Protein AF-A0A7X9HTD4-F1 (afdb_monomer_lite)

Foldseek 3Di:
DPPPDPLLRLLCCLQAHCQLHPPVPDPADHDDLVRQLLQQVLCCVFPNNTSSSPVVDDLVCCCVSRVDDPVRSVRSVVSNVSSVSNVVRQVVCVVVVHHDDDPVDPPPDPVLCVPCPSSRD

Sequence (121 aa):
MNNNLPKDSLAMILICSNLGMDINNASVKPFTVKQWSTLSSKLLNSEMKRPAAFFETGEQEWKKQLLLSDDEVIRLKTLLSRAGQVGIELEYLNSTGIYVTTRAEKNYPKRLKEILKKKSP

Secondary structure (DSSP, 8-state):
------HHHHHHHHHH--TT--TTT-SSPPPPHHHHHHHHHHHHTSTT-SGGGGGTS-HHHHHHHHT--HHHHHHHHHHHTTHHHHHHHHHHHHHTT-----TTSTTS-HHHHHHHGGG--

Structure (mmCIF, N/CA/C/O backbone):
data_AF-A0A7X9HTD4-F1
#
_entry.id   AF-A0A7X9HTD4-F1
#
loop_
_atom_site.group_PDB
_atom_site.id
_atom_site.type_symbol
_atom_site.label_atom_id
_atom_site.label_alt_id
_atom_site.label_comp_id
_atom_site.label_asym_id
_atom_site.label_entity_id
_atom_site.label_seq_id
_atom_site.pdbx_PDB_ins_code
_atom_site.Cartn_x
_atom_site.Cartn_y
_atom_site.Cartn_z
_atom_site.occupancy
_atom_site.B_iso_or_equiv
_atom_site.auth_seq_id
_atom_site.auth_comp_id
_atom_site.auth_asym_id
_atom_site.auth_atom_id
_atom_site.pdbx_PDB_model_num
ATOM 1 N N . MET A 1 1 ? 1.416 -2.654 -24.860 1.00 33.59 1 MET A N 1
ATOM 2 C CA . MET A 1 1 ? 0.905 -3.622 -23.865 1.00 33.59 1 MET A CA 1
ATOM 3 C C . MET A 1 1 ? 0.127 -2.822 -22.836 1.00 33.59 1 MET A C 1
ATOM 5 O O . MET A 1 1 ? 0.736 -2.011 -22.157 1.00 33.59 1 MET A O 1
ATOM 9 N N . ASN A 1 2 ? -1.198 -2.973 -22.768 1.00 33.44 2 ASN A N 1
ATOM 10 C CA . ASN A 1 2 ? -2.016 -2.296 -21.756 1.00 33.44 2 ASN A CA 1
ATOM 11 C C . ASN A 1 2 ? -1.814 -3.003 -20.409 1.00 33.44 2 ASN A C 1
ATOM 13 O O . ASN A 1 2 ? -2.582 -3.893 -20.046 1.00 33.44 2 ASN A O 1
ATOM 17 N N . ASN A 1 3 ? -0.745 -2.650 -19.697 1.00 49.44 3 ASN A N 1
ATOM 18 C CA . ASN A 1 3 ? -0.472 -3.166 -18.360 1.00 49.44 3 ASN A CA 1
ATOM 19 C C . ASN A 1 3 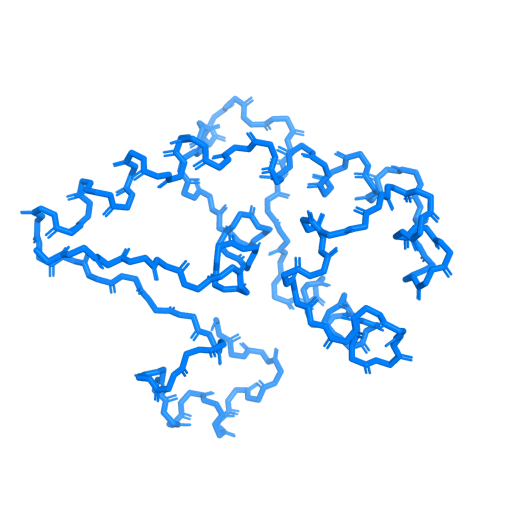? -1.357 -2.430 -17.355 1.00 49.44 3 ASN A C 1
ATOM 21 O O . ASN A 1 3 ? -0.948 -1.451 -16.737 1.00 49.44 3 ASN A O 1
ATOM 25 N N . ASN A 1 4 ? -2.593 -2.900 -17.199 1.00 62.44 4 ASN A N 1
ATOM 26 C CA . ASN A 1 4 ? -3.439 -2.454 -16.103 1.00 62.44 4 ASN A CA 1
ATOM 27 C C . ASN A 1 4 ? -2.845 -2.996 -14.792 1.00 62.44 4 ASN A C 1
ATOM 29 O O . ASN A 1 4 ? -3.011 -4.175 -14.470 1.00 62.44 4 ASN A O 1
ATOM 33 N N . LEU A 1 5 ? -2.091 -2.158 -14.078 1.00 79.12 5 LEU A N 1
ATOM 34 C CA . LEU A 1 5 ? -1.532 -2.490 -12.772 1.00 79.12 5 LEU A CA 1
ATOM 35 C C . LEU A 1 5 ? -2.675 -2.929 -11.834 1.00 79.12 5 LEU A C 1
ATOM 37 O O . LEU A 1 5 ? -3.657 -2.193 -11.694 1.00 79.12 5 LEU A O 1
ATOM 41 N N . PRO A 1 6 ? -2.585 -4.096 -11.165 1.00 91.31 6 PRO A N 1
ATOM 42 C CA . PRO A 1 6 ? -3.621 -4.521 -10.233 1.00 91.31 6 PRO A CA 1
ATOM 43 C C . PRO A 1 6 ? -3.864 -3.463 -9.151 1.00 91.31 6 PRO A C 1
ATOM 45 O O . PRO A 1 6 ? -2.914 -2.897 -8.609 1.00 91.31 6 PRO A O 1
ATOM 48 N N . LYS A 1 7 ? -5.131 -3.226 -8.784 1.00 94.62 7 LYS A N 1
ATOM 49 C CA . LYS A 1 7 ? -5.489 -2.223 -7.761 1.00 94.62 7 LYS A CA 1
ATOM 50 C C . LYS A 1 7 ? -4.761 -2.447 -6.431 1.00 94.62 7 LYS A C 1
ATOM 52 O O . LYS A 1 7 ? -4.386 -1.482 -5.774 1.00 94.62 7 LYS A O 1
ATOM 57 N N . ASP A 1 8 ? -4.520 -3.704 -6.056 1.00 96.12 8 ASP A N 1
ATOM 58 C CA . ASP A 1 8 ? -3.748 -4.038 -4.856 1.00 96.12 8 ASP A CA 1
ATOM 59 C C . ASP A 1 8 ? -2.296 -3.546 -4.963 1.00 96.12 8 ASP A C 1
ATOM 61 O O . ASP A 1 8 ? -1.793 -2.922 -4.030 1.00 96.12 8 ASP A O 1
ATOM 65 N N . SER A 1 9 ? -1.647 -3.745 -6.117 1.00 95.88 9 SER A N 1
ATOM 66 C CA . SER A 1 9 ? -0.304 -3.217 -6.381 1.00 95.88 9 SER A CA 1
ATOM 67 C C . SER A 1 9 ? -0.283 -1.692 -6.361 1.00 95.88 9 SER A C 1
ATOM 69 O O . SER A 1 9 ? 0.607 -1.109 -5.746 1.00 95.88 9 SER A O 1
ATOM 71 N N . LEU A 1 10 ? -1.273 -1.035 -6.976 1.00 96.25 10 LEU A N 1
ATOM 72 C CA . LEU A 1 10 ? -1.359 0.427 -6.986 1.00 96.25 10 LEU A CA 1
ATOM 73 C C . LEU A 1 10 ? -1.470 0.995 -5.564 1.00 96.25 10 LEU A C 1
ATOM 75 O O . LEU A 1 10 ? -0.715 1.898 -5.206 1.00 96.25 10 LEU A O 1
ATOM 79 N N . ALA A 1 11 ? -2.357 0.433 -4.737 1.00 97.06 11 ALA A N 1
ATOM 80 C CA . ALA A 1 11 ? -2.490 0.828 -3.335 1.00 97.06 11 ALA A CA 1
ATOM 81 C C . ALA A 1 11 ? -1.167 0.647 -2.578 1.00 97.06 11 ALA A C 1
ATOM 83 O O . ALA A 1 11 ? -0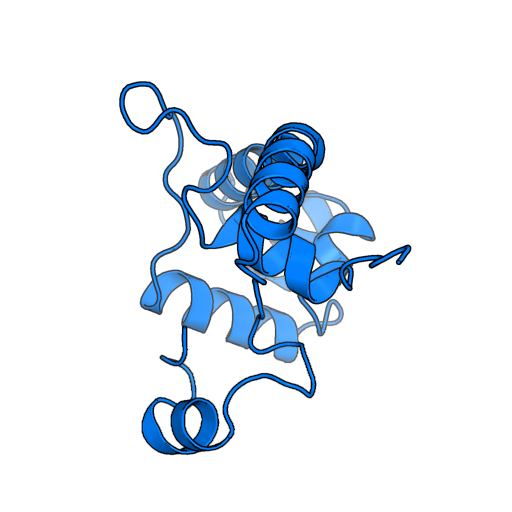.728 1.553 -1.872 1.00 97.06 11 ALA A O 1
ATOM 84 N N . MET A 1 12 ? -0.498 -0.497 -2.756 1.00 96.50 12 MET A N 1
ATOM 85 C CA . MET A 1 12 ? 0.792 -0.764 -2.115 1.00 96.50 12 MET A CA 1
ATOM 86 C C . MET A 1 12 ? 1.873 0.242 -2.532 1.00 96.50 12 MET A C 1
ATOM 88 O O . MET A 1 12 ? 2.567 0.774 -1.669 1.00 96.50 12 MET A O 1
ATOM 92 N N . ILE A 1 13 ? 1.998 0.550 -3.825 1.00 96.50 13 ILE A N 1
ATOM 93 C CA . ILE A 1 13 ? 2.985 1.519 -4.332 1.00 96.50 13 ILE A CA 1
ATOM 94 C C . ILE A 1 13 ? 2.718 2.912 -3.755 1.00 96.50 13 ILE A C 1
ATOM 96 O O . ILE A 1 13 ? 3.648 3.556 -3.266 1.00 96.50 13 ILE A O 1
ATOM 100 N N . LEU A 1 14 ? 1.462 3.362 -3.754 1.00 96.81 14 LEU A N 1
ATOM 101 C CA . LEU A 1 14 ? 1.080 4.676 -3.226 1.00 96.81 14 LEU A CA 1
ATOM 102 C C . LEU A 1 14 ? 1.369 4.812 -1.729 1.00 96.81 14 LEU A C 1
ATOM 104 O O . LEU A 1 14 ? 1.859 5.852 -1.285 1.00 96.81 14 LEU A O 1
ATOM 108 N N . ILE A 1 15 ? 1.078 3.761 -0.959 1.00 97.06 15 ILE A N 1
ATOM 109 C CA . ILE A 1 15 ? 1.226 3.759 0.498 1.00 97.06 15 ILE A CA 1
ATOM 110 C C . ILE A 1 15 ? 2.694 3.604 0.912 1.00 97.06 15 ILE A C 1
ATOM 112 O O . ILE A 1 15 ? 3.108 4.212 1.900 1.00 97.06 15 ILE A O 1
ATOM 116 N N . CYS A 1 16 ? 3.486 2.802 0.196 1.00 96.06 16 CYS A N 1
ATOM 117 C CA . CYS A 1 16 ? 4.804 2.353 0.660 1.00 96.06 16 CYS A CA 1
ATOM 118 C C . CYS A 1 16 ? 6.000 2.962 -0.082 1.00 96.06 16 CYS A C 1
ATOM 120 O O . CYS A 1 16 ? 7.121 2.824 0.404 1.00 96.06 16 CYS A O 1
ATOM 122 N N . SER A 1 17 ? 5.809 3.631 -1.223 1.00 94.25 17 SER A N 1
ATOM 123 C CA . SER A 1 17 ? 6.919 4.163 -2.025 1.00 94.25 17 SER A CA 1
ATOM 124 C C . SER A 1 17 ? 6.919 5.688 -2.123 1.00 94.25 17 SER A C 1
ATOM 126 O O . SER A 1 17 ? 5.872 6.334 -2.071 1.00 94.25 17 SER A O 1
ATOM 128 N N . ASN A 1 18 ? 8.111 6.253 -2.332 1.00 93.50 18 ASN A N 1
ATOM 129 C CA . ASN A 1 18 ? 8.287 7.668 -2.672 1.00 93.50 18 ASN A CA 1
ATOM 130 C C . ASN A 1 18 ? 8.019 7.956 -4.164 1.00 93.50 18 ASN A C 1
ATOM 132 O O . ASN A 1 18 ? 8.270 9.068 -4.618 1.00 93.50 18 ASN A O 1
ATOM 136 N N . LEU A 1 19 ? 7.561 6.972 -4.950 1.00 93.38 19 LEU A N 1
ATOM 137 C CA . LEU A 1 19 ? 7.340 7.148 -6.385 1.00 93.38 19 LEU A CA 1
ATOM 138 C C . LEU A 1 19 ? 6.287 8.239 -6.615 1.00 93.38 19 LEU A C 1
ATOM 140 O O . LEU A 1 19 ? 5.239 8.221 -5.966 1.00 93.38 19 LEU A O 1
ATOM 144 N N . GLY A 1 20 ? 6.567 9.197 -7.499 1.00 89.81 20 GLY A N 1
ATOM 145 C CA . GLY A 1 20 ? 5.685 10.340 -7.750 1.00 89.81 20 GLY A CA 1
ATOM 146 C C . GLY A 1 20 ? 5.556 11.296 -6.555 1.00 89.81 20 GLY A C 1
ATOM 147 O O . GLY A 1 20 ? 4.499 11.903 -6.371 1.00 89.81 20 GLY A O 1
ATOM 148 N N . MET A 1 21 ? 6.574 11.373 -5.687 1.00 91.44 21 MET A N 1
ATOM 149 C CA . MET A 1 21 ? 6.683 12.364 -4.608 1.00 91.44 21 MET A CA 1
ATOM 150 C C . MET A 1 21 ? 7.887 13.264 -4.840 1.00 91.44 21 MET A C 1
ATOM 152 O O . MET A 1 21 ? 8.976 12.782 -5.142 1.00 91.44 21 MET A O 1
ATOM 156 N N . ASP A 1 22 ? 7.716 14.558 -4.585 1.00 87.38 22 ASP A N 1
ATOM 157 C CA . ASP A 1 22 ? 8.852 15.444 -4.364 1.00 87.38 22 ASP A CA 1
ATOM 158 C C . ASP A 1 22 ? 9.395 15.199 -2.950 1.00 87.38 22 ASP A C 1
ATOM 160 O O . ASP A 1 22 ? 8.802 15.623 -1.959 1.00 87.38 22 ASP A O 1
ATOM 164 N N . ILE A 1 23 ? 10.512 14.477 -2.850 1.00 78.00 23 ILE A N 1
ATOM 165 C CA . ILE A 1 23 ? 11.110 14.064 -1.571 1.00 78.00 23 ILE A CA 1
ATOM 166 C C . ILE A 1 23 ? 11.500 15.273 -0.706 1.00 78.00 23 ILE A C 1
ATOM 168 O O . ILE A 1 23 ? 11.479 15.168 0.521 1.00 78.00 23 ILE A O 1
ATOM 172 N N . ASN A 1 24 ? 11.814 16.417 -1.318 1.00 79.44 24 ASN A N 1
ATOM 173 C CA . ASN A 1 24 ? 12.240 17.614 -0.594 1.00 79.44 24 ASN A CA 1
ATOM 174 C C . ASN A 1 24 ? 11.055 18.396 -0.013 1.00 79.44 24 ASN A C 1
ATOM 176 O O . ASN A 1 24 ? 11.211 19.067 1.004 1.00 79.44 24 ASN A O 1
ATOM 180 N N . ASN A 1 25 ? 9.874 18.275 -0.625 1.00 77.94 25 ASN A N 1
ATOM 181 C CA . ASN A 1 25 ? 8.680 19.052 -0.276 1.00 77.94 25 ASN A CA 1
ATOM 182 C C . ASN A 1 25 ? 7.499 18.189 0.203 1.00 77.94 25 ASN A C 1
ATOM 184 O O . ASN A 1 25 ? 6.396 18.693 0.421 1.00 77.94 25 ASN A O 1
ATOM 188 N N . ALA A 1 26 ? 7.695 16.880 0.366 1.00 79.25 26 ALA A N 1
ATOM 189 C CA . ALA A 1 26 ? 6.638 15.966 0.771 1.00 79.25 26 ALA A CA 1
ATOM 190 C C . ALA A 1 26 ? 6.164 16.232 2.210 1.00 79.25 26 ALA A C 1
ATOM 192 O O . ALA A 1 26 ? 6.889 16.010 3.180 1.00 79.25 26 ALA A O 1
ATOM 193 N N . SER A 1 27 ? 4.892 16.614 2.349 1.00 83.00 27 SER A N 1
ATOM 194 C CA . SER A 1 27 ? 4.227 16.810 3.645 1.00 83.00 27 SER A CA 1
ATOM 195 C C . SER A 1 27 ? 3.948 15.503 4.395 1.00 83.00 27 SER A C 1
ATOM 197 O O . SER A 1 27 ? 3.791 15.502 5.614 1.00 83.00 27 SER A O 1
ATOM 199 N N . VAL A 1 28 ? 3.905 14.374 3.684 1.00 92.38 28 VAL A N 1
ATOM 200 C CA . VAL A 1 28 ? 3.680 13.041 4.252 1.00 92.38 28 VAL A CA 1
ATOM 201 C C . VAL A 1 28 ? 4.748 12.070 3.774 1.00 92.38 28 VAL A C 1
ATOM 203 O O . VAL A 1 28 ? 5.172 12.110 2.626 1.00 92.38 28 VAL A O 1
ATOM 206 N N . LYS A 1 29 ? 5.167 11.154 4.649 1.00 94.19 29 LYS A N 1
ATOM 207 C CA . LYS A 1 29 ? 6.107 10.082 4.292 1.00 94.19 29 LYS A CA 1
ATOM 208 C C . LYS A 1 29 ? 5.357 8.792 3.962 1.00 94.19 29 LYS A C 1
ATOM 210 O O . LYS A 1 29 ? 4.391 8.481 4.668 1.00 94.19 29 LYS A O 1
ATOM 215 N N . PRO A 1 30 ? 5.816 7.979 2.999 1.00 95.88 30 PRO A N 1
ATOM 216 C CA . PRO A 1 30 ? 5.304 6.625 2.809 1.00 95.88 30 PRO A CA 1
ATOM 217 C C . PRO A 1 30 ? 5.481 5.755 4.051 1.00 95.88 30 PRO A C 1
ATOM 219 O O . PRO A 1 30 ? 6.276 6.053 4.949 1.00 95.88 30 PRO A O 1
ATOM 222 N N . PHE A 1 31 ? 4.703 4.684 4.134 1.00 96.38 31 PHE A N 1
ATOM 223 C CA . PHE A 1 31 ? 4.748 3.742 5.240 1.00 96.38 31 PHE A CA 1
ATOM 224 C C . PHE A 1 31 ? 6.068 2.975 5.227 1.00 96.38 31 PHE A C 1
ATOM 226 O O . PHE A 1 31 ? 6.464 2.390 4.224 1.00 96.38 31 PHE A O 1
ATOM 233 N N . THR A 1 32 ? 6.721 2.924 6.385 1.00 94.62 32 THR A N 1
ATOM 234 C CA . THR A 1 32 ? 7.863 2.027 6.593 1.00 94.62 32 THR A CA 1
ATOM 235 C C . THR A 1 32 ? 7.411 0.566 6.554 1.00 94.62 32 THR A C 1
ATOM 237 O O . THR A 1 32 ? 6.247 0.260 6.819 1.00 94.62 32 THR A O 1
ATOM 240 N N . VAL A 1 33 ? 8.349 -0.363 6.343 1.00 93.06 33 VAL A N 1
ATOM 241 C CA . VAL A 1 33 ? 8.072 -1.814 6.358 1.00 93.06 33 VAL A CA 1
ATOM 242 C C . VAL A 1 33 ? 7.315 -2.248 7.619 1.00 93.06 33 VAL A C 1
ATOM 244 O O . VAL A 1 33 ? 6.375 -3.038 7.537 1.00 93.06 33 VAL A O 1
ATOM 247 N N . LYS A 1 34 ? 7.676 -1.710 8.794 1.00 93.06 34 LYS A N 1
ATOM 248 C CA . LYS A 1 34 ? 6.995 -2.020 10.062 1.00 93.06 34 LYS A CA 1
ATOM 249 C C . LYS A 1 34 ? 5.560 -1.488 10.076 1.00 93.06 34 LYS A C 1
ATOM 251 O O . LYS A 1 34 ? 4.653 -2.234 10.432 1.00 93.06 34 LYS A O 1
ATOM 256 N N . GLN A 1 35 ? 5.349 -0.235 9.668 1.00 95.69 35 GLN A N 1
ATOM 257 C CA . GLN A 1 35 ? 4.012 0.371 9.611 1.00 95.69 35 GLN A CA 1
ATOM 258 C C . GLN A 1 35 ? 3.110 -0.380 8.625 1.00 95.69 35 GLN A C 1
ATOM 260 O O . GLN A 1 35 ? 1.981 -0.729 8.965 1.00 95.69 35 GLN A O 1
ATOM 265 N N . TRP A 1 36 ? 3.629 -0.703 7.438 1.00 96.06 36 TRP A N 1
ATOM 266 C CA . TRP A 1 36 ? 2.909 -1.493 6.445 1.00 96.06 36 TRP A CA 1
ATOM 267 C C . TRP A 1 36 ? 2.606 -2.913 6.934 1.00 96.06 36 TRP A C 1
ATOM 269 O O . TRP A 1 36 ? 1.496 -3.401 6.754 1.00 96.06 36 TRP A O 1
ATOM 279 N N . SER A 1 37 ? 3.545 -3.580 7.609 1.00 93.62 37 SER A N 1
ATOM 280 C CA . SER A 1 37 ? 3.312 -4.914 8.188 1.00 93.62 37 SER A CA 1
ATOM 281 C C . SER A 1 37 ? 2.160 -4.912 9.199 1.00 93.62 37 SER A C 1
ATOM 283 O O 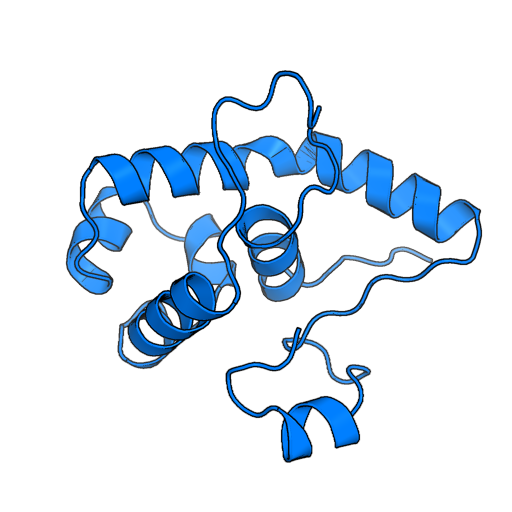. SER A 1 37 ? 1.353 -5.845 9.231 1.00 93.62 37 SER A O 1
ATOM 285 N N . THR A 1 38 ? 2.066 -3.861 10.017 1.00 95.06 38 THR A N 1
ATOM 286 C CA . THR A 1 38 ? 0.960 -3.678 10.964 1.00 95.06 38 THR A CA 1
ATOM 287 C C . THR A 1 38 ? -0.353 -3.421 10.227 1.00 95.06 38 THR A C 1
ATOM 289 O O . THR A 1 38 ? -1.335 -4.114 10.486 1.00 95.06 38 THR A O 1
ATOM 292 N N . LEU A 1 39 ? -0.367 -2.484 9.274 1.00 96.31 39 LEU A N 1
ATOM 293 C CA . LEU A 1 39 ? -1.564 -2.137 8.502 1.00 96.31 39 LEU A CA 1
ATOM 294 C C . LEU A 1 39 ? -2.080 -3.320 7.671 1.00 96.31 39 LEU A C 1
ATOM 296 O O . LEU A 1 39 ? -3.267 -3.618 7.694 1.00 96.31 39 LEU A O 1
ATOM 300 N N . SER A 1 40 ? -1.192 -4.043 6.992 1.00 94.69 40 SER A N 1
ATOM 301 C CA . SER A 1 40 ? -1.537 -5.237 6.212 1.00 94.69 40 SER A CA 1
ATOM 302 C C . SER A 1 40 ? -2.075 -6.373 7.080 1.00 94.69 40 SER A C 1
ATOM 304 O O . SER A 1 40 ? -3.004 -7.064 6.669 1.00 94.69 40 SER A O 1
ATOM 306 N N . SER A 1 41 ? -1.558 -6.542 8.302 1.00 94.69 41 SER A N 1
ATOM 307 C CA . SER A 1 41 ? -2.124 -7.505 9.256 1.00 94.69 41 SER A CA 1
ATOM 308 C C . SER A 1 41 ? -3.531 -7.091 9.704 1.00 94.69 41 SER A C 1
ATOM 310 O O . SER A 1 41 ? -4.404 -7.948 9.794 1.00 94.69 41 SER A O 1
ATOM 312 N N . LYS A 1 42 ? -3.777 -5.793 9.937 1.00 96.50 42 LYS A N 1
ATOM 313 C CA . LYS A 1 42 ? -5.120 -5.262 10.232 1.00 96.50 42 LYS A CA 1
ATOM 314 C C . LYS A 1 42 ? -6.078 -5.480 9.055 1.00 96.50 42 LYS A C 1
ATOM 316 O O . LYS A 1 42 ? -7.158 -6.017 9.260 1.00 96.50 42 LYS A O 1
ATOM 321 N N . LEU A 1 43 ? -5.650 -5.166 7.828 1.00 96.25 43 LEU A N 1
ATOM 322 C CA . LEU A 1 43 ? -6.436 -5.374 6.604 1.00 96.25 43 LEU A CA 1
ATOM 323 C C . LEU A 1 43 ? -6.893 -6.827 6.462 1.00 96.25 43 LEU A C 1
ATOM 325 O O . LEU A 1 43 ? -8.086 -7.068 6.302 1.00 96.25 43 LEU A O 1
ATOM 329 N N . LEU A 1 44 ? -5.969 -7.786 6.577 1.00 93.94 44 LEU A N 1
ATOM 330 C CA . LEU A 1 44 ? -6.269 -9.219 6.450 1.00 93.94 44 LEU A CA 1
ATOM 331 C C . LEU A 1 44 ? -7.300 -9.715 7.475 1.00 93.94 44 LEU A C 1
ATOM 333 O O . LEU A 1 44 ? -8.090 -10.605 7.163 1.00 93.94 44 LEU A O 1
ATOM 337 N N . ASN A 1 45 ? -7.284 -9.140 8.678 1.00 96.19 45 ASN A N 1
ATOM 338 C CA . ASN A 1 45 ? -8.179 -9.502 9.777 1.00 96.19 45 ASN A CA 1
ATOM 339 C C . ASN A 1 45 ? -9.481 -8.683 9.804 1.00 96.19 45 ASN A C 1
ATOM 341 O O . ASN A 1 45 ? -10.298 -8.886 10.695 1.00 96.19 45 ASN A O 1
ATOM 345 N N . SER A 1 46 ? -9.666 -7.768 8.853 1.00 96.25 46 SER A N 1
ATOM 346 C CA . SER A 1 46 ? -10.861 -6.932 8.715 1.00 96.25 46 SER A CA 1
ATOM 347 C C . SER A 1 46 ? -11.707 -7.364 7.516 1.00 96.25 46 SER A C 1
ATOM 349 O O . SER A 1 46 ? -11.263 -8.164 6.683 1.00 96.25 46 SER A O 1
ATOM 351 N N . GLU A 1 47 ? -12.890 -6.770 7.367 1.00 95.00 47 GLU A N 1
ATOM 352 C CA . GLU A 1 47 ? -13.739 -6.973 6.184 1.00 95.00 47 GLU A CA 1
ATOM 353 C C . GLU A 1 47 ? -13.120 -6.405 4.897 1.00 95.00 47 GLU A C 1
ATOM 355 O O . GLU A 1 47 ? -13.450 -6.848 3.800 1.00 95.00 47 GLU A O 1
ATOM 360 N N . MET A 1 48 ? -12.154 -5.485 5.008 1.00 95.75 48 MET A N 1
ATOM 361 C CA . MET A 1 48 ? -11.457 -4.930 3.844 1.00 95.75 48 MET A CA 1
ATOM 362 C C . MET A 1 48 ? -10.568 -5.968 3.143 1.00 95.75 48 MET A C 1
ATOM 364 O O . MET A 1 48 ? -10.415 -5.901 1.926 1.00 95.75 48 MET A O 1
ATOM 368 N N . LYS A 1 49 ? -9.994 -6.930 3.884 1.00 94.19 49 LYS A N 1
ATOM 369 C CA . LYS A 1 49 ? -9.169 -8.083 3.440 1.00 94.19 49 LYS A CA 1
ATOM 370 C C . LYS A 1 49 ? -7.900 -7.782 2.623 1.00 94.19 49 LYS A C 1
ATOM 372 O O . LYS A 1 49 ? -6.946 -8.557 2.704 1.00 94.19 49 LYS A O 1
ATOM 377 N N . ARG A 1 50 ? -7.857 -6.716 1.819 1.00 95.00 50 ARG A N 1
ATOM 378 C CA . ARG A 1 50 ? -6.828 -6.451 0.804 1.00 95.00 50 ARG A CA 1
ATOM 379 C C . ARG A 1 50 ? -6.569 -4.951 0.580 1.00 95.00 50 ARG A C 1
ATOM 381 O O . ARG A 1 50 ? -7.462 -4.143 0.828 1.00 95.00 50 ARG A O 1
ATOM 388 N N . PRO A 1 51 ? -5.381 -4.559 0.079 1.00 96.38 51 PRO A N 1
ATOM 389 C CA . PRO A 1 51 ? -5.036 -3.152 -0.152 1.00 96.38 51 PRO A CA 1
ATOM 390 C C . PRO A 1 51 ? -5.980 -2.399 -1.102 1.00 96.38 51 PRO A C 1
ATOM 392 O O . PRO A 1 51 ? -6.265 -1.228 -0.868 1.00 96.38 51 PRO A O 1
ATOM 395 N N . ALA A 1 52 ? -6.506 -3.047 -2.146 1.00 96.81 52 ALA A N 1
ATOM 396 C CA . ALA A 1 52 ? -7.419 -2.411 -3.100 1.00 96.81 52 ALA A CA 1
ATOM 397 C C . ALA A 1 52 ? -8.706 -1.872 -2.453 1.00 96.81 52 ALA A C 1
ATOM 399 O O . ALA A 1 52 ? -9.312 -0.952 -3.001 1.00 96.81 52 ALA A O 1
ATOM 400 N N . ALA A 1 53 ? -9.092 -2.386 -1.280 1.00 97.19 53 ALA A N 1
ATOM 401 C CA . ALA A 1 53 ? -10.272 -1.937 -0.551 1.00 97.19 53 ALA A CA 1
ATOM 402 C C . ALA A 1 53 ? -10.206 -0.453 -0.148 1.00 97.19 53 ALA A C 1
ATOM 404 O O . ALA A 1 53 ? -11.247 0.169 0.054 1.00 97.19 53 ALA A O 1
ATOM 405 N N . PHE A 1 54 ? -9.014 0.156 -0.090 1.00 97.62 54 PHE A N 1
ATOM 406 C CA . PHE A 1 54 ? -8.882 1.604 0.111 1.00 97.62 54 PHE A CA 1
ATOM 407 C C . PHE A 1 54 ? -9.472 2.430 -1.042 1.00 97.62 54 PHE A C 1
ATOM 409 O O . PHE A 1 54 ? -9.836 3.579 -0.839 1.00 97.62 54 PHE A O 1
ATOM 416 N N . PHE A 1 55 ? -9.604 1.869 -2.244 1.00 96.69 55 PHE A N 1
ATOM 417 C CA . PHE A 1 55 ? -10.284 2.542 -3.358 1.00 96.69 55 PHE A CA 1
ATOM 418 C C . PHE A 1 55 ? -11.786 2.243 -3.413 1.00 96.69 55 PHE A C 1
ATOM 420 O O . PHE A 1 55 ? -12.498 2.822 -4.228 1.00 96.69 55 PHE A O 1
ATOM 427 N N . GLU A 1 56 ? -12.256 1.303 -2.594 1.00 96.06 56 GLU A N 1
ATOM 428 C CA . GLU A 1 56 ? -13.627 0.779 -2.603 1.00 96.06 56 GLU A CA 1
ATOM 429 C C . GLU A 1 56 ? -14.419 1.245 -1.368 1.00 96.06 56 GLU A C 1
ATOM 431 O O . GLU A 1 56 ? -15.644 1.175 -1.348 1.00 96.06 56 GLU A O 1
ATOM 436 N N . THR A 1 57 ? -13.725 1.741 -0.342 1.00 96.75 57 THR A N 1
ATOM 437 C CA . THR A 1 57 ? -14.292 2.158 0.946 1.00 96.75 57 THR A CA 1
ATOM 438 C C . THR A 1 57 ? -13.820 3.558 1.332 1.00 96.75 57 THR A C 1
ATOM 440 O O . THR A 1 57 ? -12.786 4.030 0.861 1.00 96.75 57 THR A O 1
ATOM 443 N N . GLY A 1 58 ? -14.575 4.230 2.203 1.00 96.12 58 GLY A N 1
ATOM 444 C CA . GLY A 1 58 ? -14.262 5.583 2.666 1.00 96.12 58 GLY A CA 1
ATOM 445 C C . GLY A 1 58 ? -13.506 5.636 3.996 1.00 96.12 58 GLY A C 1
ATOM 446 O O . GLY A 1 58 ? -13.436 4.664 4.742 1.00 96.12 58 GLY A O 1
ATOM 447 N N . GLU A 1 59 ? -13.021 6.830 4.333 1.00 97.00 59 GLU A N 1
ATOM 448 C CA . GLU A 1 59 ? -12.216 7.119 5.530 1.00 97.00 59 GLU A CA 1
ATOM 449 C C . GLU A 1 59 ? -12.844 6.638 6.848 1.00 97.00 59 GLU A C 1
ATOM 451 O O . GLU A 1 59 ? -12.137 6.128 7.715 1.00 97.00 59 GLU A O 1
ATOM 456 N N . GLN A 1 60 ? -14.168 6.761 7.002 1.00 96.69 60 GLN A N 1
ATOM 457 C CA . GLN A 1 60 ? -14.867 6.289 8.206 1.00 96.69 60 GLN A CA 1
ATOM 458 C C . GLN A 1 60 ? -14.771 4.769 8.366 1.00 96.69 60 GLN A C 1
ATOM 460 O O . GLN A 1 60 ? -14.571 4.270 9.474 1.00 96.69 60 GLN A O 1
ATOM 465 N N . GLU A 1 61 ? -14.844 4.035 7.254 1.00 96.81 61 GLU A N 1
ATOM 466 C CA . GLU A 1 61 ? -14.685 2.586 7.262 1.00 96.81 61 GLU A CA 1
ATOM 467 C C . GLU A 1 61 ? -13.238 2.210 7.585 1.00 96.81 61 GLU A C 1
ATOM 469 O O . GLU A 1 61 ? -13.010 1.295 8.371 1.00 96.81 61 GLU A O 1
ATOM 474 N N . TRP A 1 62 ? -12.253 2.966 7.083 1.00 97.56 62 TRP A N 1
ATOM 475 C CA . TRP A 1 62 ? -10.845 2.739 7.424 1.00 97.56 62 TRP A CA 1
ATOM 476 C C . TRP A 1 62 ? -10.605 2.914 8.926 1.00 97.56 62 TRP A C 1
ATOM 478 O O . TRP A 1 62 ? -9.975 2.055 9.543 1.00 97.56 62 TRP A O 1
ATOM 488 N N . LYS A 1 63 ? -11.141 3.983 9.537 1.00 97.38 63 LYS A N 1
ATOM 489 C CA . LYS A 1 63 ? -11.045 4.206 10.992 1.00 97.38 63 LYS A CA 1
ATOM 490 C C . LYS A 1 63 ? -11.642 3.042 11.766 1.00 97.38 63 LYS A C 1
ATOM 492 O O . LYS A 1 63 ? -10.994 2.510 12.663 1.00 97.38 63 LYS A O 1
ATOM 497 N N . LYS A 1 64 ? -12.855 2.632 11.395 1.00 96.88 64 LYS A N 1
ATOM 498 C CA . LYS A 1 64 ? -13.608 1.586 12.090 1.00 96.88 64 LYS A CA 1
ATOM 499 C C . LYS A 1 64 ? -12.963 0.206 11.945 1.00 96.88 64 LYS A C 1
ATOM 501 O O . LYS A 1 64 ? -12.736 -0.463 12.946 1.00 96.88 64 LYS A O 1
ATOM 506 N N . GLN A 1 65 ? -12.662 -0.216 10.719 1.00 96.69 65 GLN A N 1
ATOM 507 C CA . GLN A 1 65 ? -12.165 -1.563 10.413 1.00 96.69 65 GLN A CA 1
ATOM 508 C C . GLN A 1 65 ? -10.701 -1.755 10.801 1.00 96.69 65 GLN A C 1
ATOM 510 O O . GLN A 1 65 ? -10.291 -2.853 11.173 1.00 96.69 65 GLN A O 1
ATOM 515 N N . LEU A 1 66 ? -9.894 -0.697 10.696 1.00 97.31 66 LEU A N 1
ATOM 516 C CA . LEU A 1 66 ? -8.446 -0.778 10.876 1.00 97.31 66 LEU A CA 1
ATOM 517 C C . LEU A 1 66 ? -7.970 -0.082 12.157 1.00 97.31 66 LEU A C 1
ATOM 519 O O . LEU A 1 66 ? -6.768 -0.098 12.432 1.00 97.31 66 LEU A O 1
ATOM 523 N N . LEU A 1 67 ? -8.880 0.483 12.962 1.00 96.44 67 LEU A N 1
ATOM 524 C CA . LEU A 1 67 ? -8.574 1.182 14.216 1.00 96.44 67 LEU A CA 1
ATOM 525 C C . LEU A 1 67 ? -7.451 2.209 14.007 1.00 96.44 67 LEU A C 1
ATOM 527 O O . LEU A 1 67 ? -6.382 2.102 14.617 1.00 96.44 67 LEU A O 1
ATOM 531 N N . LEU A 1 68 ? -7.653 3.100 13.035 1.00 96.81 68 LEU A N 1
ATOM 532 C CA . LEU A 1 68 ? -6.688 4.134 12.654 1.00 96.81 68 LEU A CA 1
ATOM 533 C C . LEU A 1 68 ? -7.013 5.452 13.345 1.00 96.81 68 LEU A C 1
ATOM 535 O O . LEU A 1 68 ? -8.188 5.799 13.486 1.00 96.81 68 LEU A O 1
ATOM 539 N N . SER A 1 69 ? -5.977 6.197 13.722 1.00 96.88 69 SER A N 1
ATOM 540 C CA . SER A 1 69 ? -6.146 7.579 14.172 1.00 96.88 69 SER A CA 1
ATOM 541 C C . SER A 1 69 ? -6.514 8.512 13.012 1.00 96.88 69 SER A C 1
ATOM 543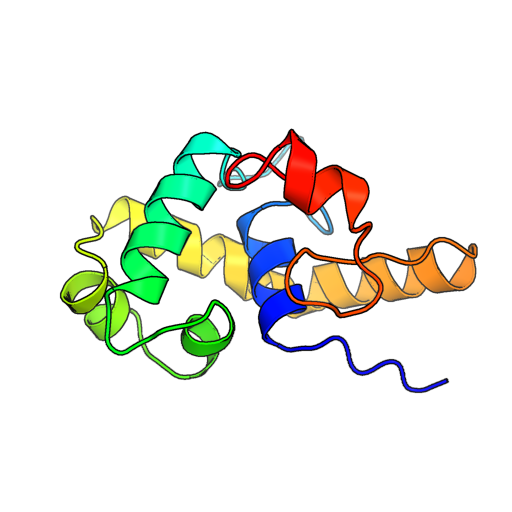 O O . SER A 1 69 ? -6.342 8.180 11.835 1.00 96.88 69 SER A O 1
ATOM 545 N N . ASP A 1 70 ? -6.985 9.714 13.342 1.00 96.88 70 ASP A N 1
ATOM 546 C CA . ASP A 1 70 ? -7.282 10.749 12.348 1.00 96.88 70 ASP A CA 1
ATOM 547 C C . ASP A 1 70 ? -6.047 11.098 11.505 1.00 96.88 70 ASP A C 1
ATOM 549 O O . ASP A 1 70 ? -6.134 11.147 10.278 1.00 96.88 70 ASP A O 1
ATOM 553 N N . ASP A 1 71 ? -4.880 11.223 12.142 1.00 96.31 71 ASP A N 1
ATOM 554 C CA . ASP A 1 71 ? -3.609 11.489 11.461 1.00 96.31 71 ASP A CA 1
ATOM 555 C C . ASP A 1 71 ? -3.207 10.356 10.506 1.00 96.31 71 ASP A C 1
ATOM 557 O O . ASP A 1 71 ? -2.722 10.606 9.398 1.00 96.31 71 ASP A O 1
ATOM 561 N N . GLU A 1 72 ? -3.419 9.095 10.899 1.00 96.88 72 GLU A N 1
ATOM 562 C CA . GLU A 1 72 ? -3.141 7.940 10.038 1.00 96.88 72 GLU A CA 1
ATOM 563 C C . GLU A 1 72 ? -4.040 7.935 8.799 1.00 96.88 72 GLU A C 1
ATOM 565 O O . GLU A 1 72 ? -3.571 7.636 7.696 1.00 96.88 72 GLU A O 1
ATOM 570 N N . VAL A 1 73 ? -5.310 8.310 8.956 1.00 97.88 73 VAL A N 1
ATOM 571 C CA . VAL A 1 73 ? -6.265 8.414 7.848 1.00 97.88 73 VAL A CA 1
ATOM 572 C C . VAL A 1 73 ? -5.925 9.566 6.915 1.00 97.88 73 VAL A C 1
ATOM 574 O O . VAL A 1 73 ? -5.885 9.362 5.700 1.00 97.88 73 VAL A O 1
ATOM 577 N N . ILE A 1 74 ? -5.606 10.745 7.454 1.00 97.25 74 ILE A N 1
ATOM 578 C CA . ILE A 1 74 ? -5.172 11.904 6.658 1.00 97.25 74 ILE A CA 1
ATOM 579 C C . ILE A 1 74 ? -3.919 11.545 5.853 1.00 97.25 74 ILE A C 1
ATOM 581 O O . ILE A 1 74 ? -3.847 11.814 4.647 1.00 97.25 74 ILE A O 1
ATOM 585 N N . ARG A 1 75 ? -2.950 10.874 6.486 1.00 97.06 75 ARG A N 1
ATOM 586 C CA . ARG A 1 75 ? -1.732 10.406 5.819 1.00 97.06 75 ARG A CA 1
ATOM 587 C C . ARG A 1 75 ? -2.043 9.411 4.703 1.00 97.06 75 ARG A C 1
ATOM 589 O O . ARG A 1 75 ? -1.523 9.579 3.602 1.00 97.06 75 ARG A O 1
ATOM 596 N N . LEU A 1 76 ? -2.881 8.402 4.952 1.00 97.50 76 LEU A N 1
ATOM 597 C CA . LEU A 1 76 ? -3.277 7.422 3.931 1.00 97.50 76 LEU A CA 1
ATOM 598 C C . LEU A 1 76 ? -3.978 8.086 2.751 1.00 97.50 76 LEU A C 1
ATOM 600 O O . LEU A 1 76 ? -3.605 7.838 1.608 1.00 97.50 76 LEU A O 1
ATOM 604 N N . LYS A 1 77 ? -4.937 8.974 3.016 1.00 97.06 77 LYS A N 1
ATOM 605 C CA . LYS A 1 77 ? -5.651 9.721 1.977 1.00 97.06 77 LYS A CA 1
ATOM 606 C C . LYS A 1 77 ? -4.691 10.532 1.110 1.00 97.06 77 LYS A C 1
ATOM 608 O O . LYS A 1 77 ? -4.774 10.476 -0.113 1.00 97.06 77 LYS A O 1
ATOM 613 N N . THR A 1 78 ? -3.757 11.239 1.743 1.00 95.81 78 THR A N 1
ATOM 614 C CA . THR A 1 78 ? -2.746 12.048 1.044 1.00 95.81 78 THR A CA 1
ATOM 615 C C . THR A 1 78 ? -1.805 11.183 0.207 1.00 95.81 78 THR A C 1
ATOM 617 O O . THR A 1 78 ? -1.416 11.567 -0.890 1.00 95.81 78 THR A O 1
ATOM 620 N N . LEU A 1 79 ? -1.435 9.996 0.691 1.00 97.00 79 LEU A N 1
ATOM 621 C CA . LEU A 1 79 ? -0.613 9.066 -0.083 1.00 97.00 79 LEU A CA 1
ATOM 622 C C . LEU A 1 79 ? -1.378 8.492 -1.284 1.00 97.00 79 LEU A C 1
ATOM 624 O O . LEU A 1 79 ? -0.817 8.428 -2.376 1.00 97.00 79 LEU A O 1
ATOM 628 N N . LEU A 1 80 ? -2.647 8.116 -1.097 1.00 96.69 80 LEU A N 1
ATOM 629 C CA . LEU A 1 80 ? -3.500 7.511 -2.126 1.00 96.69 80 LEU A CA 1
ATOM 630 C C . LEU A 1 80 ? -3.942 8.501 -3.214 1.00 96.69 80 LEU A C 1
ATOM 632 O O . LEU A 1 80 ? -4.163 8.087 -4.351 1.00 96.69 80 LEU A O 1
ATOM 636 N N . SER A 1 81 ? -4.035 9.799 -2.909 1.00 95.12 81 SER A N 1
ATOM 637 C CA . SER A 1 81 ? -4.445 10.825 -3.880 1.00 95.12 81 SER A CA 1
ATOM 638 C C . SER A 1 81 ? -3.433 11.052 -5.011 1.00 95.12 81 SER A C 1
ATOM 640 O O . SER A 1 81 ? -3.780 11.640 -6.033 1.00 95.12 81 SER A O 1
ATOM 642 N N . ARG A 1 82 ? -2.202 10.540 -4.880 1.00 94.25 82 ARG A N 1
ATOM 643 C CA . ARG A 1 82 ? -1.109 10.696 -5.860 1.00 94.25 82 ARG A CA 1
ATOM 644 C C . ARG A 1 82 ? -1.136 9.672 -7.000 1.00 94.25 82 ARG A C 1
ATOM 646 O O . ARG A 1 82 ? -0.125 9.476 -7.674 1.00 94.25 82 ARG A O 1
ATOM 653 N N . ALA A 1 83 ? -2.262 8.992 -7.217 1.00 93.88 83 ALA A N 1
ATOM 654 C CA . ALA A 1 83 ? -2.387 7.949 -8.238 1.00 93.88 83 ALA A CA 1
ATOM 655 C C . ALA A 1 83 ? -2.006 8.441 -9.647 1.00 93.88 83 ALA A C 1
ATOM 657 O O . ALA A 1 83 ? -1.360 7.705 -10.389 1.00 93.88 83 ALA A O 1
ATOM 658 N N . GLY A 1 84 ? -2.343 9.691 -9.992 1.00 92.38 84 GLY A N 1
ATOM 659 C CA . GLY A 1 84 ? -1.981 10.290 -11.281 1.00 92.38 84 GLY A CA 1
ATOM 660 C C . GLY A 1 84 ? -0.468 10.432 -11.467 1.00 92.38 84 GLY A C 1
ATOM 661 O O . GLY A 1 84 ? 0.075 9.965 -12.465 1.00 92.38 84 GLY A O 1
ATO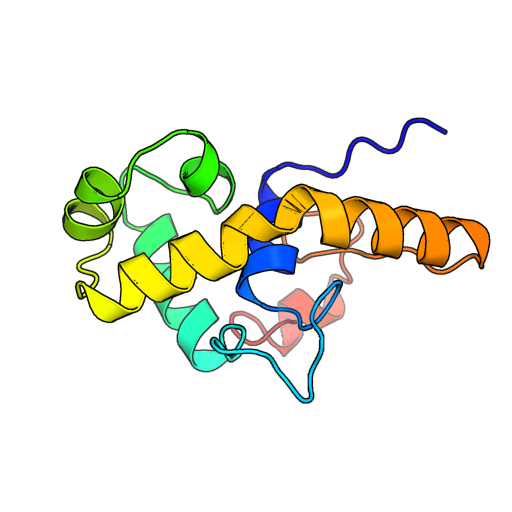M 662 N N . GLN A 1 85 ? 0.226 11.012 -10.484 1.00 94.00 85 GLN A N 1
ATOM 663 C CA . GLN A 1 85 ? 1.683 11.188 -10.509 1.00 94.00 85 GLN A CA 1
ATOM 664 C C . GLN A 1 85 ? 2.407 9.841 -10.538 1.00 94.00 85 GLN A C 1
ATOM 666 O O . GLN A 1 85 ? 3.325 9.656 -11.328 1.00 94.00 85 GLN A O 1
ATOM 671 N N . VAL A 1 86 ? 1.958 8.873 -9.733 1.00 95.44 86 VAL A N 1
ATOM 672 C CA . VAL A 1 86 ? 2.497 7.505 -9.773 1.00 95.44 86 VAL A CA 1
ATOM 673 C C . VAL A 1 86 ? 2.307 6.870 -11.152 1.00 95.44 86 VAL A C 1
ATOM 675 O O . VAL A 1 86 ? 3.215 6.197 -11.627 1.00 95.44 86 VAL A O 1
ATOM 678 N N . GLY A 1 87 ? 1.171 7.101 -11.816 1.00 94.31 87 GLY A N 1
ATOM 679 C CA . GLY A 1 87 ? 0.927 6.606 -13.173 1.00 94.31 87 GLY A CA 1
ATOM 680 C C . GLY A 1 87 ? 1.947 7.118 -14.193 1.00 94.31 87 GLY A C 1
ATOM 681 O O . GLY A 1 87 ? 2.468 6.325 -14.973 1.00 94.31 87 GLY A O 1
ATOM 682 N N . ILE A 1 88 ? 2.280 8.412 -14.145 1.00 94.56 88 ILE A N 1
ATOM 683 C CA . ILE A 1 88 ? 3.294 9.025 -15.023 1.00 94.56 88 ILE A CA 1
ATOM 684 C C . ILE A 1 88 ? 4.668 8.384 -14.795 1.00 94.56 88 ILE A C 1
ATOM 686 O O . ILE A 1 88 ? 5.331 7.983 -15.749 1.00 94.56 88 ILE A O 1
ATOM 690 N N . GLU A 1 89 ? 5.077 8.233 -13.534 1.00 95.62 89 GLU A N 1
ATOM 691 C CA . GLU A 1 89 ? 6.371 7.633 -13.191 1.00 95.62 89 GLU A CA 1
ATOM 692 C C . GLU A 1 89 ? 6.462 6.154 -13.585 1.00 95.62 89 GLU A C 1
ATOM 694 O O . GLU A 1 89 ? 7.500 5.692 -14.053 1.00 95.62 89 GLU A O 1
ATOM 699 N N . LEU A 1 90 ? 5.377 5.392 -13.425 1.00 95.19 90 LEU A N 1
ATOM 700 C CA . LEU A 1 90 ? 5.331 3.994 -13.856 1.00 95.19 90 LEU A CA 1
ATOM 701 C C . LEU A 1 90 ? 5.451 3.862 -15.375 1.00 95.19 90 LEU A C 1
ATOM 703 O O . LEU A 1 90 ? 6.146 2.964 -15.847 1.00 95.19 90 LEU A O 1
ATOM 707 N N . GLU A 1 91 ? 4.807 4.749 -16.134 1.00 95.12 91 GLU A N 1
ATOM 708 C CA . GLU A 1 91 ? 4.936 4.771 -17.592 1.00 95.12 91 GLU A CA 1
ATOM 709 C C . GLU A 1 91 ? 6.368 5.116 -18.012 1.00 95.12 91 GLU A C 1
ATOM 711 O O . GLU A 1 91 ? 6.945 4.442 -18.867 1.00 95.12 91 GLU A O 1
ATOM 716 N N . TYR A 1 92 ? 6.987 6.094 -17.345 1.00 95.75 92 TYR A N 1
ATOM 717 C CA . TYR A 1 92 ? 8.392 6.427 -17.558 1.00 95.75 92 TYR A CA 1
ATOM 718 C C . TYR A 1 92 ? 9.318 5.232 -17.273 1.00 95.75 92 TYR A C 1
ATOM 720 O O . TYR A 1 92 ? 10.122 4.858 -18.130 1.00 95.75 92 TYR A O 1
ATOM 728 N N . LEU A 1 93 ? 9.175 4.566 -16.123 1.00 95.69 93 LEU A N 1
ATOM 729 C CA . LEU A 1 93 ? 9.958 3.370 -15.791 1.00 95.69 93 LEU A CA 1
ATOM 730 C C . LEU A 1 93 ? 9.768 2.263 -16.836 1.00 95.69 93 LEU A C 1
ATOM 732 O O . LEU A 1 93 ? 10.757 1.737 -17.350 1.00 95.69 93 LEU A O 1
ATOM 736 N N . ASN A 1 94 ? 8.526 1.980 -17.233 1.00 95.06 94 ASN A N 1
ATOM 737 C CA . ASN A 1 94 ? 8.239 0.992 -18.273 1.00 95.06 94 ASN A CA 1
ATOM 738 C C . ASN A 1 94 ? 8.922 1.354 -19.602 1.00 95.06 94 ASN A C 1
ATOM 740 O O . ASN A 1 94 ? 9.512 0.481 -20.241 1.00 95.06 94 ASN A O 1
ATOM 744 N N . SER A 1 95 ? 8.901 2.633 -19.996 1.00 96.38 95 SER A N 1
ATOM 745 C CA . SER A 1 95 ? 9.547 3.115 -21.227 1.00 96.38 95 SER A CA 1
ATOM 746 C C . SER A 1 95 ? 11.072 2.936 -21.226 1.00 96.38 95 SER A C 1
ATOM 748 O O . SER A 1 95 ? 11.683 2.819 -22.286 1.00 96.38 95 SER A O 1
ATOM 750 N N . THR A 1 96 ? 11.683 2.846 -20.040 1.00 97.50 96 THR A N 1
ATOM 751 C CA . THR A 1 96 ? 13.124 2.603 -19.851 1.00 97.50 96 THR A CA 1
ATOM 752 C C . THR A 1 96 ? 13.458 1.128 -19.594 1.00 97.50 96 THR A C 1
ATOM 754 O O . THR A 1 96 ? 14.610 0.786 -19.330 1.00 97.50 96 THR A O 1
ATOM 757 N N . GLY A 1 97 ? 12.470 0.232 -19.695 1.00 96.56 97 GLY A N 1
ATOM 758 C CA . GLY A 1 97 ? 12.642 -1.205 -19.476 1.00 96.56 97 GLY A CA 1
ATOM 759 C C . GLY A 1 97 ? 12.665 -1.626 -18.003 1.00 96.56 97 GLY A C 1
ATOM 760 O O . GLY A 1 97 ? 13.047 -2.759 -17.704 1.00 96.56 97 GLY A O 1
ATOM 761 N N . ILE A 1 98 ? 12.259 -0.748 -17.081 1.00 95.19 98 ILE A N 1
ATOM 762 C CA . ILE A 1 98 ? 12.140 -1.041 -15.650 1.00 95.19 98 ILE A CA 1
ATOM 763 C C . ILE A 1 98 ? 10.678 -1.349 -15.324 1.00 95.19 98 ILE A C 1
ATOM 765 O O . ILE A 1 98 ? 9.804 -0.502 -15.474 1.00 95.19 98 ILE A O 1
ATOM 769 N N . TYR A 1 99 ? 10.417 -2.550 -14.808 1.00 92.56 99 TYR A N 1
ATOM 770 C CA . TYR A 1 99 ? 9.064 -3.007 -14.484 1.00 92.56 99 TYR A CA 1
ATOM 771 C C . TYR A 1 99 ? 8.898 -3.181 -12.975 1.00 92.56 99 TYR A C 1
ATOM 773 O O . TYR A 1 99 ? 9.614 -3.961 -12.342 1.00 92.56 99 TYR A O 1
ATOM 781 N N . VAL A 1 100 ? 7.936 -2.467 -12.394 1.00 91.94 100 VAL A N 1
ATOM 782 C CA . VAL A 1 100 ? 7.611 -2.569 -10.965 1.00 91.94 100 VAL A CA 1
ATOM 783 C C . VAL A 1 100 ? 6.760 -3.815 -10.708 1.00 91.94 100 VAL A C 1
ATOM 785 O O . VAL A 1 100 ? 5.868 -4.141 -11.484 1.00 91.94 100 VAL A O 1
ATOM 788 N N . THR A 1 101 ? 7.021 -4.506 -9.597 1.00 93.00 101 THR A N 1
ATOM 789 C CA . THR A 1 101 ? 6.203 -5.621 -9.097 1.00 93.00 101 THR A CA 1
ATOM 790 C C . THR A 1 101 ? 5.986 -5.463 -7.599 1.00 93.00 101 THR A C 1
ATOM 792 O O . THR A 1 101 ? 6.861 -4.964 -6.887 1.00 93.00 101 THR A O 1
ATOM 795 N N . THR A 1 102 ? 4.835 -5.898 -7.099 1.00 93.69 102 THR A N 1
ATOM 796 C CA . THR A 1 102 ? 4.530 -5.900 -5.664 1.00 93.69 102 THR A CA 1
ATOM 797 C C . THR A 1 102 ? 4.223 -7.299 -5.152 1.00 93.69 102 THR A C 1
ATOM 799 O O . THR A 1 102 ? 3.925 -8.226 -5.907 1.00 93.69 102 THR A O 1
ATOM 802 N N . ARG A 1 103 ? 4.222 -7.466 -3.825 1.00 91.56 103 ARG A N 1
ATOM 803 C CA . ARG A 1 103 ? 3.893 -8.745 -3.178 1.00 91.56 103 ARG A CA 1
ATOM 804 C C . ARG A 1 103 ? 2.507 -9.288 -3.566 1.00 91.56 103 ARG A C 1
ATOM 806 O O . ARG A 1 103 ? 2.304 -10.503 -3.446 1.00 91.56 103 ARG A O 1
ATOM 813 N N . ALA A 1 104 ? 1.587 -8.431 -4.020 1.00 91.50 104 ALA A N 1
ATOM 814 C CA . ALA A 1 104 ? 0.255 -8.817 -4.488 1.00 91.50 104 ALA A CA 1
ATOM 815 C C . ALA A 1 104 ? 0.280 -9.587 -5.823 1.00 91.50 104 ALA A C 1
ATOM 817 O O . ALA A 1 104 ? -0.690 -10.264 -6.162 1.00 91.50 104 ALA A O 1
ATOM 818 N N . GLU A 1 105 ? 1.388 -9.542 -6.562 1.00 92.06 105 GLU A N 1
ATOM 819 C CA . GLU A 1 105 ? 1.485 -10.133 -7.892 1.00 92.06 105 GLU A CA 1
ATOM 820 C C . GLU A 1 105 ? 2.094 -11.541 -7.886 1.00 92.06 105 GLU A C 1
ATOM 822 O O . GLU A 1 105 ? 2.828 -11.959 -6.976 1.00 92.06 105 GLU A O 1
ATOM 827 N N . LYS A 1 106 ? 1.768 -12.299 -8.942 1.00 91.19 106 LYS A N 1
ATOM 828 C CA . LYS A 1 106 ? 2.238 -13.678 -9.149 1.00 91.19 106 LYS A CA 1
ATOM 829 C C . LYS A 1 106 ? 3.722 -13.745 -9.521 1.00 91.19 106 LYS A C 1
ATOM 831 O O . LYS A 1 106 ? 4.382 -14.712 -9.157 1.00 91.19 106 LYS A O 1
ATOM 836 N N . ASN A 1 107 ? 4.228 -12.736 -10.230 1.00 91.31 107 ASN A N 1
ATOM 837 C CA . ASN A 1 107 ? 5.626 -1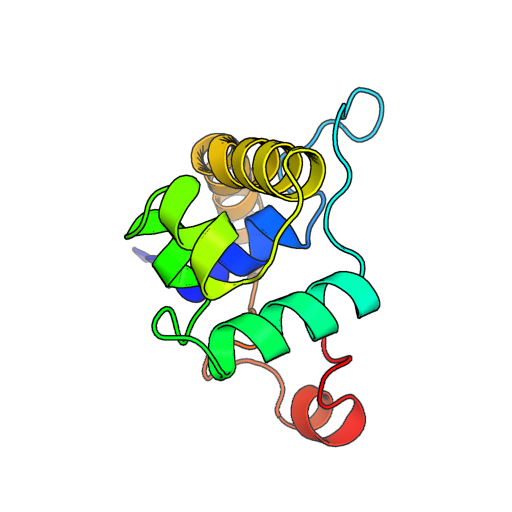2.623 -10.661 1.00 91.31 107 ASN A CA 1
ATOM 838 C C . ASN A 1 107 ? 6.571 -12.143 -9.544 1.00 91.31 107 ASN A C 1
ATOM 840 O O . ASN A 1 107 ? 7.784 -12.156 -9.737 1.00 91.31 107 ASN A O 1
ATOM 844 N N . TYR A 1 108 ? 6.047 -11.761 -8.375 1.00 92.81 108 TYR A N 1
ATOM 845 C CA . TYR A 1 108 ? 6.878 -11.352 -7.250 1.00 92.81 108 TYR A CA 1
ATOM 846 C C . TYR A 1 108 ? 7.825 -12.484 -6.803 1.00 92.81 108 TYR A C 1
ATOM 848 O O . TYR A 1 108 ? 7.361 -13.617 -6.612 1.00 92.81 108 TYR A O 1
ATOM 856 N N . PRO A 1 109 ? 9.120 -12.208 -6.547 1.00 94.31 109 PRO A N 1
ATOM 857 C CA . PRO A 1 109 ? 10.105 -13.243 -6.237 1.00 94.31 109 PRO A CA 1
ATOM 858 C C . PRO A 1 109 ? 9.720 -14.129 -5.039 1.00 94.31 109 PRO A C 1
ATOM 860 O O . PRO A 1 109 ? 9.642 -13.671 -3.894 1.00 94.31 109 PRO A O 1
ATOM 863 N N . LYS A 1 110 ? 9.541 -15.437 -5.285 1.00 93.88 110 LYS A N 1
ATOM 864 C CA . LYS A 1 110 ? 9.170 -16.428 -4.250 1.00 93.88 110 LYS A CA 1
ATOM 865 C C . LYS A 1 110 ? 10.157 -16.445 -3.083 1.00 93.88 110 LYS A C 1
ATOM 867 O O . LYS A 1 110 ? 9.746 -16.362 -1.929 1.00 93.88 110 LYS A O 1
ATOM 872 N N . ARG A 1 111 ? 11.457 -16.415 -3.390 1.00 94.69 111 ARG A N 1
ATOM 873 C CA . ARG A 1 111 ? 12.531 -16.394 -2.388 1.00 94.69 111 ARG A CA 1
ATOM 874 C C . ARG A 1 111 ? 12.417 -15.205 -1.423 1.00 94.69 111 ARG A C 1
ATOM 876 O O . ARG A 1 111 ? 12.645 -15.369 -0.229 1.00 94.69 111 ARG A O 1
ATOM 883 N N . LEU A 1 112 ? 12.015 -14.020 -1.902 1.00 93.38 112 LEU A N 1
ATOM 884 C CA . LEU A 1 112 ? 11.798 -12.854 -1.033 1.00 93.38 112 LEU A CA 1
ATOM 885 C C . LEU A 1 112 ? 10.585 -13.042 -0.113 1.00 93.38 112 LEU A C 1
ATOM 887 O O . LEU A 1 112 ? 10.646 -12.651 1.056 1.00 93.38 112 LEU A O 1
ATOM 891 N N . LYS A 1 113 ? 9.498 -13.659 -0.605 1.00 90.12 113 LYS A N 1
ATOM 892 C CA . LYS A 1 113 ? 8.325 -14.014 0.219 1.00 90.12 113 LYS A CA 1
ATOM 893 C C . LYS A 1 113 ? 8.695 -15.020 1.311 1.00 90.12 113 LYS A C 1
ATOM 895 O O . LYS A 1 113 ? 8.260 -14.859 2.447 1.00 90.12 113 LYS A O 1
ATOM 900 N N . GLU A 1 114 ? 9.504 -16.022 0.987 1.00 92.94 114 GLU A N 1
ATOM 901 C CA . GLU A 1 114 ? 9.893 -17.091 1.915 1.00 92.94 114 GLU A CA 1
ATOM 902 C C . GLU A 1 114 ? 10.848 -16.600 3.011 1.00 92.94 114 GLU A C 1
ATOM 904 O O . GLU A 1 114 ? 10.621 -16.873 4.193 1.00 92.94 114 GLU A O 1
ATOM 909 N N . ILE A 1 115 ? 11.879 -15.834 2.636 1.00 94.88 115 ILE A N 1
ATOM 910 C CA . ILE A 1 115 ? 12.916 -15.373 3.570 1.00 94.88 115 ILE A CA 1
ATOM 911 C C . ILE A 1 115 ? 12.407 -14.217 4.438 1.00 94.88 115 ILE A C 1
ATOM 913 O O . ILE A 1 115 ? 12.546 -14.246 5.660 1.00 94.88 115 ILE A O 1
ATOM 917 N N . LEU A 1 116 ? 11.811 -13.190 3.823 1.00 91.25 116 LEU A N 1
ATOM 918 C CA . LEU A 1 116 ? 11.464 -11.947 4.525 1.00 91.25 116 LEU A CA 1
ATOM 919 C C . LEU A 1 116 ? 10.032 -11.955 5.088 1.00 91.25 116 LEU A C 1
ATOM 921 O O . LEU A 1 116 ? 9.724 -11.198 6.014 1.00 91.25 116 LEU A O 1
ATOM 925 N N . LYS A 1 117 ? 9.160 -12.845 4.599 1.00 89.69 117 LYS A N 1
ATOM 926 C CA . LYS A 1 117 ? 7.780 -13.054 5.070 1.00 89.69 117 LYS A CA 1
ATOM 927 C C . LYS A 1 117 ? 6.935 -11.774 5.064 1.00 89.69 117 LYS A C 1
ATOM 929 O O . LYS A 1 117 ? 6.453 -11.340 4.022 1.00 89.69 117 LYS A O 1
ATOM 934 N N . LYS A 1 118 ? 6.690 -11.197 6.246 1.00 86.00 118 LYS A N 1
ATOM 935 C CA . LYS A 1 118 ? 5.934 -9.943 6.415 1.00 86.00 118 LYS A CA 1
ATOM 936 C C . LYS A 1 118 ? 6.793 -8.708 6.135 1.00 86.00 118 LYS A C 1
ATOM 938 O O . LYS A 1 118 ? 6.251 -7.652 5.857 1.00 86.00 118 LYS A O 1
ATOM 943 N N . LYS A 1 119 ? 8.119 -8.856 6.193 1.00 85.06 119 LYS A N 1
ATOM 944 C CA . LYS A 1 119 ? 9.098 -7.797 5.926 1.00 85.06 119 LYS A CA 1
ATOM 945 C C . LYS A 1 119 ? 9.526 -7.741 4.458 1.00 85.06 119 LYS A C 1
ATOM 947 O O . LYS A 1 119 ? 10.452 -7.005 4.138 1.00 85.06 119 LYS A O 1
ATOM 952 N N . SER A 1 120 ? 8.928 -8.564 3.594 1.00 84.38 120 SER A N 1
ATOM 953 C CA . SER A 1 120 ? 9.211 -8.525 2.162 1.00 84.38 120 SER A CA 1
ATOM 954 C C . SER A 1 120 ? 8.816 -7.152 1.597 1.00 84.38 120 SER A C 1
ATOM 956 O O . SER A 1 120 ? 7.763 -6.647 2.000 1.00 84.38 120 SER A O 1
ATOM 958 N N . PRO A 1 121 ? 9.644 -6.561 0.717 1.00 72.56 121 PRO A N 1
ATOM 959 C CA . PRO A 1 121 ? 9.363 -5.268 0.097 1.00 72.56 121 PRO A CA 1
ATOM 960 C C . PRO A 1 121 ? 8.099 -5.293 -0.768 1.00 72.56 121 PRO A C 1
ATOM 962 O O . PRO A 1 121 ? 7.799 -6.358 -1.359 1.00 72.56 121 PRO A O 1
#

Radius of gyration: 14.45 Å; chains: 1; bounding box: 28×36×38 Å

pLDDT: mean 92.13, std 10.13, range [33.44, 97.88]